Protein AF-A0A7S3KZ28-F1 (afdb_monomer_lite)

Organism: NCBI:txid265554

Structure (mmCIF, N/CA/C/O backbone):
data_AF-A0A7S3KZ28-F1
#
_entry.id   AF-A0A7S3KZ28-F1
#
loop_
_atom_site.group_PDB
_atom_site.id
_atom_site.type_symbol
_atom_site.label_atom_id
_atom_site.label_alt_id
_atom_site.label_comp_id
_atom_site.label_asym_id
_atom_site.label_entity_id
_atom_site.label_seq_id
_atom_site.pdbx_PDB_ins_code
_atom_site.Cartn_x
_atom_site.Cartn_y
_atom_site.Cartn_z
_atom_site.occupancy
_atom_site.B_iso_or_equiv
_atom_site.auth_seq_id
_atom_site.auth_comp_id
_atom_site.auth_asym_id
_atom_site.auth_atom_id
_atom_site.pdbx_PDB_model_num
ATOM 1 N N . MET A 1 1 ? -0.454 -3.861 15.435 1.00 69.56 1 MET A N 1
ATOM 2 C CA . MET A 1 1 ? 0.004 -3.872 14.035 1.00 69.56 1 MET A CA 1
ATOM 3 C C . MET A 1 1 ? -0.517 -2.664 13.272 1.00 69.56 1 MET A C 1
ATOM 5 O O . MET A 1 1 ? 0.215 -2.180 12.436 1.00 69.56 1 MET A O 1
ATOM 9 N N . GLY A 1 2 ? -1.679 -2.090 13.618 1.00 91.81 2 GLY A N 1
ATOM 10 C CA . GLY A 1 2 ? -2.188 -0.915 12.901 1.00 91.81 2 GLY A CA 1
ATOM 11 C C . GLY A 1 2 ? -2.651 -1.305 11.499 1.00 91.81 2 GLY A C 1
ATOM 12 O O . GLY A 1 2 ? -2.975 -2.472 11.273 1.00 91.81 2 GLY A O 1
ATOM 13 N N . THR A 1 3 ? -2.666 -0.345 10.582 1.00 97.00 3 THR A N 1
ATOM 14 C CA . THR A 1 3 ? -2.782 -0.604 9.145 1.00 97.00 3 THR A CA 1
ATOM 15 C C . THR A 1 3 ? -1.393 -0.907 8.602 1.00 97.00 3 THR A C 1
ATOM 17 O O . THR A 1 3 ? -0.501 -0.070 8.694 1.00 97.00 3 THR A O 1
ATOM 20 N N . THR A 1 4 ? -1.186 -2.094 8.051 1.00 98.00 4 THR A N 1
ATOM 21 C CA . THR A 1 4 ? 0.090 -2.520 7.472 1.00 98.00 4 THR A CA 1
ATOM 22 C C . THR A 1 4 ? -0.094 -2.754 5.980 1.00 98.00 4 THR A C 1
ATOM 24 O O . THR A 1 4 ? -0.988 -3.489 5.566 1.00 98.00 4 THR A O 1
ATOM 27 N N . LEU A 1 5 ? 0.738 -2.094 5.180 1.00 97.75 5 LEU A N 1
ATOM 28 C CA . LEU A 1 5 ? 0.798 -2.242 3.731 1.00 97.75 5 LEU A CA 1
ATOM 29 C C . LEU A 1 5 ? 1.955 -3.186 3.417 1.00 97.75 5 LEU A C 1
ATOM 31 O O . LEU A 1 5 ? 3.105 -2.862 3.718 1.00 97.75 5 LEU A O 1
ATOM 35 N N . ILE A 1 6 ? 1.639 -4.354 2.870 1.00 95.94 6 ILE A N 1
ATOM 36 C CA . ILE A 1 6 ? 2.589 -5.445 2.668 1.00 95.94 6 ILE A CA 1
ATOM 37 C C . ILE A 1 6 ? 2.759 -5.671 1.170 1.00 95.94 6 ILE A C 1
ATOM 39 O O . ILE A 1 6 ? 1.773 -5.813 0.446 1.00 95.94 6 ILE A O 1
ATOM 43 N N . PHE A 1 7 ? 4.001 -5.689 0.704 1.00 94.81 7 PHE A N 1
ATOM 44 C CA . PHE A 1 7 ? 4.332 -5.971 -0.690 1.00 94.81 7 PHE A CA 1
ATOM 45 C C . PHE A 1 7 ? 5.745 -6.536 -0.796 1.00 94.81 7 PHE A C 1
ATOM 47 O O . PHE A 1 7 ? 6.547 -6.352 0.125 1.00 94.81 7 PHE A O 1
ATOM 54 N N . PRO A 1 8 ? 6.087 -7.222 -1.893 1.00 91.75 8 PRO A N 1
ATOM 55 C CA . PRO A 1 8 ? 7.381 -7.852 -1.980 1.00 91.75 8 PRO A CA 1
ATOM 56 C C . PRO A 1 8 ? 8.465 -6.892 -2.488 1.00 91.75 8 PRO A C 1
ATOM 58 O O . PRO A 1 8 ? 8.206 -5.928 -3.211 1.00 91.75 8 PRO A O 1
ATOM 61 N N . GLU A 1 9 ? 9.709 -7.177 -2.130 1.00 91.62 9 GLU A N 1
ATOM 62 C CA . GLU A 1 9 ? 10.873 -6.391 -2.521 1.00 91.62 9 GLU A CA 1
ATOM 63 C C . GLU A 1 9 ? 11.005 -6.278 -4.049 1.00 91.62 9 GLU A C 1
ATOM 65 O O . GLU A 1 9 ? 10.763 -7.230 -4.792 1.00 91.62 9 GLU A O 1
ATOM 70 N N . GLY A 1 10 ? 11.429 -5.101 -4.517 1.00 90.12 10 GLY A N 1
ATOM 71 C CA . GLY A 1 10 ? 11.719 -4.858 -5.931 1.00 90.12 10 GLY A CA 1
ATOM 72 C C . GLY A 1 10 ? 10.526 -4.406 -6.776 1.00 90.12 10 GLY A C 1
ATOM 73 O O . GLY A 1 10 ? 10.676 -4.298 -7.991 1.00 90.12 10 GLY A O 1
ATOM 74 N N . ASP A 1 11 ? 9.372 -4.104 -6.171 1.00 93.00 11 ASP A N 1
ATOM 75 C CA . ASP A 1 11 ? 8.226 -3.508 -6.868 1.00 93.00 11 ASP A CA 1
ATOM 76 C C . ASP A 1 11 ? 8.146 -1.980 -6.642 1.00 93.00 11 ASP A C 1
ATOM 78 O O . ASP A 1 11 ? 7.576 -1.524 -5.645 1.00 93.00 11 ASP A O 1
ATOM 82 N N . PRO A 1 12 ? 8.706 -1.148 -7.545 1.00 94.12 12 PRO A N 1
ATOM 83 C CA . PRO A 1 12 ? 8.708 0.303 -7.371 1.00 94.12 12 PRO A CA 1
ATOM 84 C C . PRO A 1 12 ? 7.312 0.926 -7.508 1.00 94.12 12 PRO A C 1
ATOM 86 O O . PRO A 1 12 ? 7.050 1.954 -6.888 1.00 94.12 12 PRO A O 1
ATOM 89 N N . LEU A 1 13 ? 6.410 0.326 -8.296 1.00 95.94 13 LEU A N 1
ATOM 90 C CA . LEU A 1 13 ? 5.033 0.811 -8.446 1.00 95.94 13 LEU A CA 1
ATOM 91 C C . LEU A 1 13 ? 4.304 0.698 -7.109 1.00 95.94 13 LEU A C 1
ATOM 93 O O . LEU A 1 13 ? 3.702 1.667 -6.647 1.00 95.94 13 LEU A O 1
ATOM 97 N N . ILE A 1 14 ? 4.385 -0.473 -6.484 1.00 96.75 14 ILE A N 1
ATOM 98 C CA . ILE A 1 14 ? 3.696 -0.730 -5.224 1.00 96.75 14 ILE A CA 1
ATOM 99 C C . ILE A 1 14 ? 4.385 -0.028 -4.051 1.00 96.75 14 ILE A C 1
ATOM 101 O O . ILE A 1 14 ? 3.697 0.466 -3.161 1.00 96.75 14 ILE A O 1
ATOM 105 N N . ALA A 1 15 ? 5.710 0.137 -4.080 1.00 96.75 15 ALA A N 1
ATOM 106 C CA . ALA A 1 15 ? 6.412 0.959 -3.096 1.00 96.75 15 ALA A CA 1
ATOM 107 C C . ALA A 1 15 ? 5.934 2.423 -3.115 1.00 96.75 15 ALA A C 1
ATOM 109 O O . ALA A 1 15 ? 5.658 2.999 -2.060 1.00 96.75 15 ALA A O 1
ATOM 110 N N . GLN A 1 16 ? 5.778 3.015 -4.306 1.00 97.31 16 GLN A N 1
ATOM 111 C CA . GLN A 1 16 ? 5.204 4.357 -4.458 1.00 97.31 16 GLN A CA 1
ATOM 112 C C . GLN A 1 16 ? 3.745 4.401 -3.980 1.00 97.31 16 GLN A C 1
ATOM 114 O O . GLN A 1 16 ? 3.369 5.332 -3.266 1.00 97.31 16 GLN A O 1
ATOM 119 N N . ALA A 1 17 ? 2.944 3.383 -4.312 1.00 98.00 17 ALA A N 1
ATOM 120 C CA . ALA A 1 17 ? 1.561 3.276 -3.852 1.00 98.00 17 ALA A CA 1
ATOM 121 C C . ALA A 1 17 ? 1.478 3.246 -2.319 1.00 98.00 17 ALA A C 1
ATOM 123 O O . ALA A 1 17 ? 0.710 3.994 -1.720 1.00 98.00 17 ALA A O 1
ATOM 124 N N . ALA A 1 18 ? 2.307 2.428 -1.670 1.00 98.06 18 ALA A N 1
ATOM 125 C CA . ALA A 1 18 ? 2.342 2.303 -0.220 1.00 98.06 18 ALA A CA 1
ATOM 126 C C . ALA A 1 18 ? 2.740 3.621 0.463 1.00 98.06 18 ALA A C 1
ATOM 128 O O . ALA A 1 18 ? 2.113 4.016 1.448 1.00 98.06 18 ALA A O 1
ATOM 129 N N . ALA A 1 19 ? 3.733 4.332 -0.082 1.00 97.31 19 ALA A N 1
ATOM 130 C CA . ALA A 1 19 ? 4.125 5.653 0.405 1.00 97.31 19 ALA A CA 1
ATOM 131 C C . ALA A 1 19 ? 2.990 6.682 0.251 1.00 97.31 19 ALA A C 1
ATOM 133 O O . ALA A 1 19 ? 2.705 7.433 1.185 1.00 97.31 19 ALA A O 1
ATOM 134 N N . TYR A 1 20 ? 2.298 6.674 -0.891 1.00 97.94 20 TYR A N 1
ATOM 135 C CA . TYR A 1 20 ? 1.161 7.559 -1.145 1.00 97.94 20 TYR A CA 1
ATOM 136 C C . TYR A 1 20 ? 0.005 7.296 -0.173 1.00 97.94 20 TYR A C 1
ATOM 138 O O . TYR A 1 20 ? -0.507 8.224 0.451 1.00 97.94 20 TYR A O 1
ATOM 146 N N . ILE A 1 21 ? -0.362 6.027 0.024 1.00 97.81 21 ILE A N 1
ATOM 147 C CA . ILE A 1 21 ? -1.406 5.628 0.975 1.00 97.81 21 ILE A CA 1
ATOM 148 C C . ILE A 1 21 ? -1.021 6.049 2.394 1.00 97.81 21 ILE A C 1
ATOM 150 O O . ILE A 1 21 ? -1.853 6.598 3.111 1.00 97.81 21 ILE A O 1
ATOM 154 N N . GLN A 1 22 ? 0.233 5.837 2.807 1.00 96.81 22 GLN A N 1
ATOM 155 C CA . GLN A 1 22 ? 0.697 6.255 4.129 1.00 96.81 22 GLN A CA 1
ATOM 156 C C . GLN A 1 22 ? 0.546 7.770 4.329 1.00 96.81 22 GLN A C 1
ATOM 158 O O . GLN A 1 22 ? 0.074 8.191 5.387 1.00 96.81 22 GLN A O 1
ATOM 163 N N . LEU A 1 23 ? 0.891 8.577 3.323 1.00 95.62 23 LEU A N 1
ATOM 164 C CA . LEU A 1 23 ? 0.712 10.028 3.352 1.00 95.62 23 LEU A CA 1
ATOM 165 C C . LEU A 1 23 ? -0.771 10.419 3.469 1.00 95.62 23 LEU A C 1
ATOM 167 O O . LEU A 1 23 ? -1.132 11.178 4.369 1.00 95.62 23 LEU A O 1
ATOM 171 N N . GLN A 1 24 ? -1.635 9.865 2.615 1.00 95.31 24 GLN A N 1
ATOM 172 C CA . GLN A 1 24 ? -3.076 10.147 2.626 1.00 95.31 24 GLN A CA 1
ATOM 173 C C . GLN A 1 24 ? -3.728 9.745 3.951 1.00 95.31 24 GLN A C 1
ATOM 175 O O . GLN A 1 24 ? -4.464 10.520 4.564 1.00 95.31 24 GLN A O 1
ATOM 180 N N . MET A 1 25 ? -3.406 8.555 4.456 1.00 95.44 25 MET A N 1
ATOM 181 C CA . MET A 1 25 ? -3.964 8.060 5.710 1.00 95.44 25 MET A CA 1
ATOM 182 C C . MET A 1 25 ? -3.523 8.886 6.919 1.00 95.44 25 MET A C 1
ATOM 184 O O . MET A 1 25 ? -4.327 9.068 7.829 1.00 95.44 25 MET A O 1
ATOM 188 N N . ARG A 1 26 ? -2.299 9.434 6.937 1.00 92.81 26 ARG A N 1
ATOM 189 C CA . ARG A 1 26 ? -1.868 10.365 7.999 1.00 92.81 26 ARG A CA 1
ATOM 190 C C . ARG A 1 26 ? -2.737 11.625 8.043 1.00 92.81 26 ARG A C 1
ATOM 192 O O . ARG A 1 26 ? -3.010 12.125 9.130 1.00 92.81 26 ARG A O 1
ATOM 199 N N . GLN A 1 27 ? -3.189 12.113 6.888 1.00 91.62 27 GLN A N 1
ATOM 200 C CA . GLN A 1 27 ? -4.041 13.301 6.784 1.00 91.62 27 GLN A CA 1
ATOM 201 C C . GLN A 1 27 ? -5.505 12.991 7.128 1.00 91.62 27 GLN A C 1
ATOM 203 O O . GLN A 1 27 ? -6.129 13.705 7.909 1.00 91.62 27 GLN A O 1
ATOM 208 N N . GLN A 1 28 ? -6.051 11.909 6.569 1.00 92.94 28 GLN A N 1
ATOM 209 C CA . GLN A 1 28 ? -7.469 11.551 6.695 1.00 92.94 28 GLN A CA 1
ATOM 210 C C . GLN A 1 28 ? -7.794 10.858 8.025 1.00 92.94 28 GLN A C 1
ATOM 212 O O . GLN A 1 28 ? -8.893 10.999 8.559 1.00 92.94 28 GLN A O 1
ATOM 217 N N . CYS A 1 29 ? -6.845 10.094 8.566 1.00 92.81 29 CYS A N 1
ATOM 218 C CA . CYS A 1 29 ? -6.994 9.299 9.781 1.00 92.81 29 CYS A CA 1
ATOM 219 C C . CYS A 1 29 ? -5.771 9.476 10.705 1.00 92.81 29 CYS A C 1
ATOM 221 O O . CYS A 1 29 ? -5.016 8.523 10.895 1.00 92.81 29 CYS A O 1
ATOM 223 N N . PRO A 1 30 ? -5.583 10.638 11.363 1.00 90.88 30 PRO A N 1
ATOM 224 C CA . PRO A 1 30 ? -4.393 10.903 12.189 1.00 90.88 30 PRO A CA 1
ATOM 225 C C . PRO A 1 30 ? -4.172 9.911 13.345 1.00 90.88 30 PRO A C 1
ATOM 227 O O . PRO A 1 30 ? -3.066 9.773 13.860 1.00 90.88 30 PRO A O 1
ATOM 230 N N . GLN A 1 31 ? -5.232 9.217 13.769 1.00 90.94 31 GLN A N 1
ATOM 231 C CA . GLN A 1 31 ? -5.193 8.197 14.822 1.00 90.94 31 GLN A CA 1
ATOM 232 C C . GLN A 1 31 ? -4.723 6.821 14.308 1.00 90.94 31 GLN A C 1
ATOM 234 O O . GLN A 1 31 ? -4.368 5.947 15.103 1.00 90.94 31 GLN A O 1
ATOM 239 N N . ALA A 1 32 ? -4.738 6.600 12.989 1.00 92.8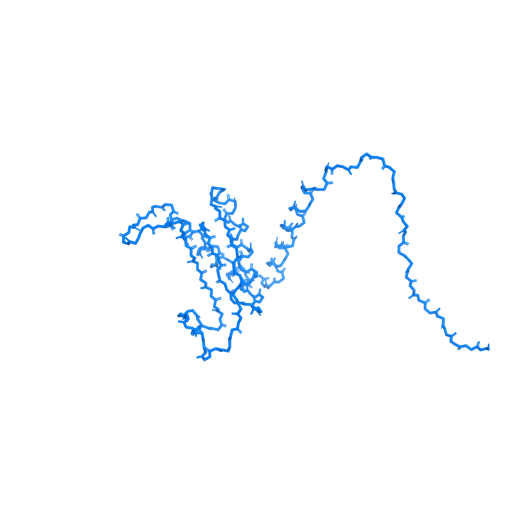1 32 ALA A N 1
ATOM 240 C CA . ALA A 1 32 ? -4.327 5.346 12.380 1.00 92.81 32 ALA A CA 1
ATOM 241 C C . ALA A 1 32 ? -2.799 5.253 12.345 1.00 92.81 32 ALA A C 1
ATOM 243 O O . ALA A 1 32 ? -2.104 6.094 11.780 1.00 92.81 32 ALA A O 1
ATOM 244 N N . ARG A 1 33 ? -2.259 4.178 12.922 1.00 94.88 33 ARG A N 1
ATOM 245 C CA . ARG A 1 33 ? -0.844 3.834 12.757 1.00 94.88 33 ARG A CA 1
ATOM 246 C C . ARG A 1 33 ? -0.686 3.078 11.450 1.00 94.88 33 ARG A C 1
ATOM 248 O O . ARG A 1 33 ? -1.270 2.004 11.316 1.00 94.88 33 ARG A O 1
ATOM 255 N N . VAL A 1 34 ? 0.085 3.637 10.522 1.00 96.50 34 VAL A N 1
ATOM 256 C CA . VAL A 1 34 ? 0.308 3.046 9.200 1.00 96.50 34 VAL A CA 1
ATOM 257 C C . VAL A 1 34 ? 1.758 2.606 9.061 1.00 96.50 34 VAL A C 1
ATOM 259 O O . VAL A 1 34 ? 2.676 3.422 9.167 1.00 96.50 34 VAL A O 1
ATOM 262 N N . HIS A 1 35 ? 1.953 1.321 8.801 1.00 96.94 35 HIS A N 1
ATOM 263 C CA . HIS A 1 35 ? 3.249 0.682 8.633 1.00 96.94 35 HIS A CA 1
ATOM 264 C C . HIS A 1 35 ? 3.394 0.150 7.210 1.00 96.94 35 HIS A C 1
ATOM 266 O O . HIS A 1 35 ? 2.417 -0.258 6.586 1.00 96.94 35 HIS A O 1
ATOM 272 N N . ILE A 1 36 ? 4.626 0.141 6.714 1.00 97.31 36 ILE A N 1
ATOM 273 C CA . ILE A 1 36 ? 4.982 -0.494 5.449 1.00 97.31 36 ILE A CA 1
ATOM 274 C C . ILE A 1 36 ? 5.878 -1.681 5.784 1.00 97.31 36 ILE A C 1
ATOM 276 O O . ILE A 1 36 ? 6.861 -1.522 6.510 1.00 97.31 36 ILE A O 1
ATOM 280 N N . LEU A 1 37 ? 5.522 -2.857 5.277 1.00 96.06 37 LEU A N 1
ATOM 281 C CA . LEU A 1 37 ? 6.293 -4.083 5.415 1.00 96.06 37 LEU A CA 1
ATOM 282 C C . LEU A 1 37 ? 6.700 -4.561 4.023 1.00 96.06 37 LEU A C 1
ATOM 284 O O . LEU A 1 37 ? 5.850 -4.860 3.189 1.00 96.06 37 LEU A O 1
ATOM 288 N N . VAL A 1 38 ? 8.007 -4.639 3.792 1.00 95.31 38 VAL A N 1
ATOM 289 C CA . VAL A 1 38 ? 8.556 -5.178 2.547 1.00 95.31 38 VAL A CA 1
ATOM 290 C C . VAL A 1 38 ? 8.937 -6.633 2.785 1.00 95.31 38 VAL A C 1
ATOM 292 O O . VAL A 1 38 ? 9.790 -6.923 3.625 1.00 95.31 38 VAL A O 1
ATOM 295 N N . GLU A 1 39 ? 8.286 -7.547 2.074 1.00 91.00 39 GLU A N 1
ATOM 296 C CA . GLU A 1 39 ? 8.568 -8.980 2.157 1.00 91.00 39 GLU A CA 1
ATOM 297 C C . GLU A 1 39 ? 9.681 -9.375 1.178 1.00 91.00 39 GLU A C 1
ATOM 299 O O . GLU A 1 39 ? 9.706 -8.888 0.047 1.00 91.00 39 GLU A O 1
ATOM 304 N N . PRO A 1 40 ? 10.594 -10.291 1.544 1.00 88.12 40 PRO A N 1
ATOM 305 C CA . PRO A 1 40 ? 11.534 -10.860 0.585 1.00 88.12 40 PRO A CA 1
ATOM 306 C C . PRO A 1 40 ? 10.787 -11.480 -0.602 1.00 88.12 40 PRO A C 1
ATOM 308 O O . PRO A 1 40 ? 9.723 -12.069 -0.424 1.00 88.12 40 PRO A O 1
ATOM 311 N N . LEU A 1 41 ? 11.350 -11.381 -1.808 1.00 83.56 41 LEU A N 1
ATOM 312 C CA . LEU A 1 41 ? 10.726 -11.851 -3.047 1.00 83.56 41 LEU A CA 1
ATOM 313 C C . LEU A 1 41 ? 11.244 -13.257 -3.434 1.00 83.56 41 LEU A C 1
ATOM 315 O O . LEU A 1 41 ? 12.159 -13.360 -4.256 1.00 83.56 41 LEU A O 1
ATOM 319 N N . PRO A 1 42 ? 10.688 -14.374 -2.913 1.00 81.88 42 PRO A N 1
ATOM 320 C CA . PRO A 1 42 ? 11.059 -15.696 -3.404 1.00 81.88 42 PRO A CA 1
ATOM 321 C C . PRO A 1 42 ? 10.578 -15.879 -4.856 1.00 81.88 42 PRO A C 1
ATOM 323 O O . PRO A 1 42 ? 9.698 -15.138 -5.337 1.00 81.88 42 PRO A O 1
ATOM 326 N N . PRO A 1 43 ? 11.108 -16.884 -5.582 1.00 81.19 43 PRO A N 1
ATOM 327 C CA . PRO A 1 43 ? 10.613 -17.207 -6.911 1.00 81.19 43 PRO A CA 1
ATOM 328 C C . PRO A 1 43 ? 9.106 -17.466 -6.866 1.00 81.19 43 PRO A C 1
ATOM 330 O O . PRO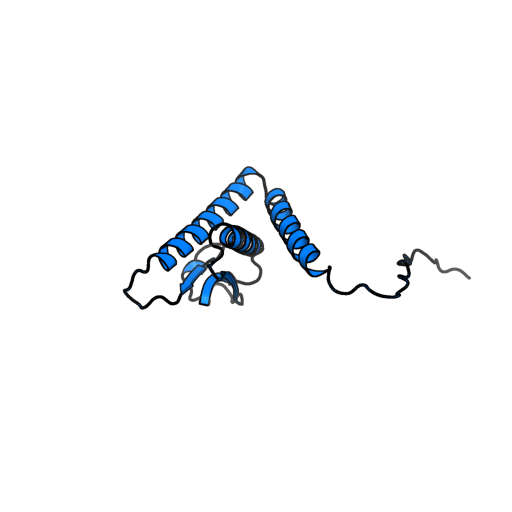 A 1 43 ? 8.597 -18.068 -5.922 1.00 81.19 43 PRO A O 1
ATOM 333 N N . ARG A 1 44 ? 8.385 -17.014 -7.896 1.00 75.88 44 ARG A N 1
ATOM 334 C CA . ARG A 1 44 ? 6.913 -16.996 -7.911 1.00 75.88 44 ARG A CA 1
ATOM 335 C C . ARG A 1 44 ? 6.277 -18.364 -7.637 1.00 75.88 44 ARG A C 1
ATOM 337 O O . ARG A 1 44 ? 5.253 -18.423 -6.974 1.00 75.88 44 ARG A O 1
ATOM 344 N N . ALA A 1 45 ? 6.920 -19.448 -8.079 1.00 80.75 45 ALA A N 1
ATOM 345 C CA . ALA A 1 45 ? 6.482 -20.825 -7.832 1.00 80.75 45 ALA A CA 1
ATOM 346 C C . ALA A 1 45 ? 6.436 -21.219 -6.341 1.00 80.75 45 ALA A C 1
ATOM 348 O O . ALA A 1 45 ? 5.793 -22.203 -5.992 1.00 80.75 45 ALA A O 1
ATOM 349 N N . PHE A 1 46 ? 7.110 -20.462 -5.472 1.00 85.12 46 PHE A N 1
ATOM 350 C CA . PHE A 1 46 ? 7.199 -20.711 -4.034 1.00 85.12 46 PHE A CA 1
ATOM 351 C C . PHE A 1 46 ? 6.482 -19.649 -3.197 1.00 85.12 46 PHE A C 1
ATOM 353 O O . PHE A 1 46 ? 6.656 -19.628 -1.981 1.00 85.12 46 PHE A O 1
ATOM 360 N N . ARG A 1 47 ? 5.699 -18.754 -3.813 1.00 85.25 47 ARG A N 1
ATOM 361 C CA . ARG A 1 47 ? 4.903 -17.772 -3.069 1.00 85.25 47 ARG A CA 1
ATOM 362 C C . ARG A 1 47 ? 3.591 -18.419 -2.624 1.00 85.25 47 ARG A C 1
ATOM 364 O O . ARG A 1 47 ? 2.804 -18.808 -3.482 1.00 85.25 47 ARG A O 1
ATOM 371 N N . PRO A 1 48 ? 3.343 -18.556 -1.309 1.00 86.50 48 PRO A N 1
ATOM 372 C CA . PRO A 1 48 ? 2.127 -19.192 -0.809 1.00 86.50 48 PRO A CA 1
ATOM 373 C C . PRO A 1 48 ? 0.937 -18.222 -0.722 1.00 86.50 48 PRO A C 1
ATOM 375 O O . PRO A 1 48 ? -0.176 -18.654 -0.432 1.00 86.50 48 PRO A O 1
ATOM 378 N N . ASN A 1 49 ? 1.162 -16.917 -0.915 1.00 87.81 49 ASN A N 1
ATOM 379 C CA . ASN A 1 49 ? 0.134 -15.891 -0.776 1.00 87.81 49 ASN A CA 1
ATOM 380 C C . ASN A 1 49 ? -0.759 -15.813 -2.035 1.00 87.81 49 ASN A C 1
ATOM 382 O O . ASN A 1 49 ? -0.314 -16.043 -3.161 1.00 87.81 49 ASN A O 1
ATOM 386 N N . LEU A 1 50 ? -2.045 -15.494 -1.849 1.00 90.38 50 LEU A N 1
ATOM 387 C CA . LEU A 1 50 ? -3.009 -15.389 -2.956 1.00 90.38 50 LEU A CA 1
ATOM 388 C C . LEU A 1 50 ? -2.672 -14.229 -3.904 1.00 90.38 50 LEU A C 1
ATOM 390 O O . LEU A 1 50 ? -2.884 -14.306 -5.113 1.00 90.38 50 LEU A O 1
ATOM 394 N N . SER A 1 51 ? -2.139 -13.146 -3.354 1.00 89.69 51 SER A N 1
ATOM 395 C CA . SER A 1 51 ? -1.802 -11.928 -4.081 1.00 89.69 51 SER A CA 1
ATOM 396 C C . SER A 1 51 ? -0.680 -12.131 -5.111 1.00 89.69 51 SER A C 1
ATOM 398 O O . SER A 1 51 ? -0.691 -11.466 -6.147 1.00 89.69 51 SER A O 1
ATOM 400 N N . SER A 1 52 ? 0.201 -13.127 -4.943 1.00 88.62 52 SER A N 1
ATOM 401 C CA . SER A 1 52 ? 1.216 -13.492 -5.951 1.00 88.62 52 SER A CA 1
ATOM 402 C C . SER A 1 52 ? 0.664 -13.983 -7.296 1.00 88.62 52 SER A C 1
ATOM 404 O O . SER A 1 52 ? 1.409 -14.064 -8.287 1.00 88.62 52 SER A O 1
ATOM 406 N N . CYS A 1 53 ? -0.632 -14.300 -7.381 1.00 90.31 53 CYS A N 1
ATOM 407 C CA . CYS A 1 53 ? -1.291 -14.598 -8.651 1.00 90.31 53 CYS A CA 1
ATOM 408 C C . CYS A 1 53 ? -1.348 -13.371 -9.578 1.00 90.31 53 CYS A C 1
ATOM 410 O O . CYS A 1 53 ? -1.375 -13.536 -10.800 1.00 90.31 53 CYS A O 1
ATOM 412 N N . ALA A 1 54 ? -1.304 -12.151 -9.035 1.00 90.56 54 ALA A N 1
ATOM 413 C CA . ALA A 1 54 ? -1.229 -10.917 -9.811 1.00 90.56 54 ALA A CA 1
ATOM 414 C C . ALA A 1 54 ? 0.208 -10.610 -10.277 1.00 90.56 54 ALA A C 1
ATOM 416 O O . ALA A 1 54 ? 1.177 -11.217 -9.820 1.00 90.56 54 ALA A O 1
ATOM 417 N N . ALA A 1 55 ? 0.345 -9.685 -11.232 1.00 90.19 55 ALA A N 1
ATOM 418 C CA . ALA A 1 55 ? 1.656 -9.183 -11.663 1.00 90.19 55 ALA A CA 1
ATOM 419 C C . ALA A 1 55 ? 2.336 -8.342 -10.570 1.00 90.19 55 ALA A C 1
ATOM 421 O O . ALA A 1 55 ? 3.553 -8.401 -10.421 1.00 90.19 55 ALA A O 1
ATOM 422 N N . HIS A 1 56 ? 1.520 -7.618 -9.802 1.00 92.00 56 HIS A N 1
ATOM 423 C CA . HIS A 1 56 ? 1.914 -6.811 -8.656 1.00 92.00 56 HIS A CA 1
ATOM 424 C C . HIS A 1 56 ? 1.193 -7.345 -7.420 1.00 92.00 56 HIS A C 1
ATOM 426 O O . HIS A 1 56 ? -0.030 -7.493 -7.435 1.00 92.00 56 HIS A O 1
ATOM 432 N N . ASP A 1 57 ? 1.956 -7.670 -6.383 1.00 91.00 57 ASP A N 1
ATOM 433 C CA . ASP A 1 57 ? 1.455 -8.219 -5.124 1.00 91.00 57 ASP A CA 1
ATOM 434 C C . ASP A 1 57 ? 1.317 -7.081 -4.105 1.00 91.00 57 ASP A C 1
ATOM 436 O O . ASP A 1 57 ? 2.254 -6.309 -3.895 1.00 91.00 57 ASP A O 1
ATOM 440 N N . PHE A 1 58 ? 0.133 -6.961 -3.508 1.00 95.00 58 PHE A N 1
ATOM 441 C CA . PHE A 1 58 ? -0.157 -5.971 -2.484 1.00 95.00 58 PHE A CA 1
ATOM 442 C C . PHE A 1 58 ? -1.205 -6.504 -1.511 1.00 95.00 58 PHE A C 1
ATOM 444 O O . PHE A 1 58 ? -2.269 -6.973 -1.922 1.00 95.00 58 PHE A O 1
ATOM 451 N N . THR A 1 59 ? -0.926 -6.388 -0.217 1.00 96.81 59 THR A N 1
ATOM 452 C CA . THR A 1 59 ? -1.829 -6.796 0.860 1.00 96.81 59 THR A CA 1
ATOM 453 C C . THR A 1 59 ? -2.044 -5.639 1.832 1.00 96.81 59 THR A C 1
ATOM 455 O O . THR A 1 59 ? -1.094 -5.013 2.301 1.00 96.81 59 THR A O 1
ATOM 458 N N . ILE A 1 60 ? -3.313 -5.368 2.150 1.00 97.75 60 ILE A N 1
ATOM 459 C CA . ILE A 1 60 ? -3.718 -4.439 3.209 1.00 97.75 60 ILE A CA 1
ATOM 460 C C . ILE A 1 60 ? -4.126 -5.272 4.417 1.00 97.75 60 ILE A C 1
ATOM 462 O O . ILE A 1 60 ? -5.119 -5.998 4.370 1.00 97.75 60 ILE A O 1
ATOM 466 N N . GLU A 1 61 ? -3.387 -5.139 5.509 1.00 97.38 61 GLU A N 1
ATOM 467 C CA . GLU A 1 61 ? -3.702 -5.789 6.774 1.00 97.38 61 GLU A CA 1
ATOM 468 C C . GLU A 1 61 ? -4.082 -4.743 7.824 1.00 97.38 61 GLU A C 1
ATOM 470 O O . GLU A 1 61 ? -3.386 -3.745 7.996 1.00 97.38 61 GLU A O 1
ATOM 475 N N . VAL A 1 62 ? -5.180 -4.956 8.554 1.00 97.50 62 VAL A N 1
ATOM 476 C CA . VAL A 1 62 ? -5.617 -4.041 9.619 1.00 97.50 62 VAL A CA 1
ATOM 477 C C . VAL A 1 62 ? -5.887 -4.819 10.898 1.00 97.50 62 VAL A C 1
ATOM 479 O O . VAL A 1 62 ? -6.744 -5.701 10.942 1.00 97.50 62 VAL A O 1
ATOM 482 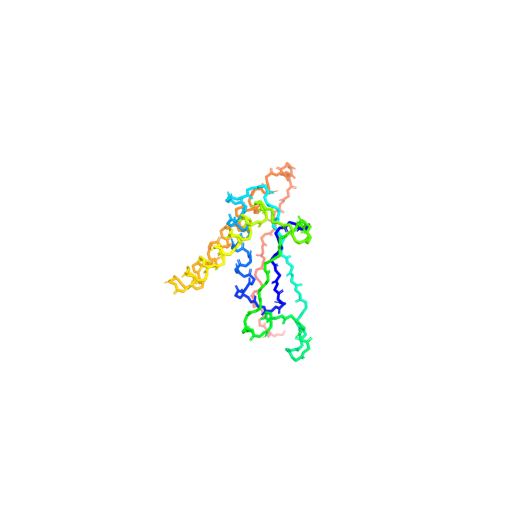N N . GLY A 1 63 ? -5.171 -4.472 11.970 1.00 95.31 63 GLY A N 1
ATOM 483 C CA . GLY A 1 63 ? -5.293 -5.176 13.242 1.00 95.31 63 GLY A CA 1
ATOM 484 C C . GLY A 1 63 ? -4.831 -4.384 14.468 1.00 95.31 63 GLY A C 1
ATOM 485 O O . GLY A 1 63 ? -4.053 -3.431 14.366 1.00 95.31 63 GLY A O 1
ATOM 486 N N . PRO A 1 64 ? -5.242 -4.802 15.676 1.00 94.88 64 PRO A N 1
ATOM 487 C CA . PRO A 1 64 ? -5.865 -6.093 15.984 1.00 94.88 64 PRO A CA 1
ATOM 488 C C . PRO A 1 64 ? -7.387 -6.108 15.782 1.00 94.88 64 PRO A C 1
ATOM 490 O O . PRO A 1 64 ? -8.083 -5.178 16.184 1.00 94.88 64 PRO A O 1
ATOM 493 N N . VAL A 1 65 ? -7.923 -7.202 15.246 1.00 96.25 65 VAL A N 1
ATOM 494 C CA . VAL A 1 65 ? -9.366 -7.476 15.198 1.00 96.25 65 VAL A CA 1
ATOM 495 C C . VAL A 1 65 ? -9.575 -8.942 15.591 1.00 96.25 65 VAL A C 1
ATOM 497 O O . VAL A 1 65 ? -8.945 -9.806 14.981 1.00 96.25 65 VAL A O 1
ATOM 500 N N . PRO A 1 66 ? -10.393 -9.257 16.615 1.00 97.06 66 PRO A N 1
ATOM 501 C CA . PRO A 1 66 ? -10.715 -10.645 16.929 1.00 97.06 66 PRO A CA 1
ATOM 502 C C . PRO A 1 66 ? -11.357 -11.342 15.726 1.00 97.06 66 PRO A C 1
ATOM 504 O O . PRO A 1 66 ? -12.178 -10.752 15.024 1.00 97.06 66 PRO A O 1
ATOM 507 N N . GLN A 1 67 ? -11.003 -12.604 15.494 1.00 96.31 67 GLN A N 1
ATOM 508 C CA . GLN A 1 67 ? -11.577 -13.373 14.391 1.00 96.31 67 GLN A CA 1
ATOM 509 C C . GLN A 1 67 ? -13.104 -13.463 14.530 1.00 96.31 67 GLN A C 1
ATOM 511 O O . GLN A 1 67 ? -13.627 -13.677 15.622 1.00 96.31 67 GLN A O 1
ATOM 516 N N . GLY A 1 68 ? -13.817 -13.273 13.418 1.00 97.12 68 GLY A N 1
ATOM 517 C CA . GLY A 1 68 ? -15.283 -13.256 13.391 1.00 97.12 68 GLY A CA 1
ATOM 518 C C . GLY A 1 68 ? -15.929 -11.965 13.911 1.00 97.12 68 GLY A C 1
ATOM 519 O O . GLY A 1 68 ? -17.153 -11.862 13.886 1.00 97.12 68 GLY A O 1
ATOM 520 N N . VAL A 1 69 ? -15.146 -10.972 14.350 1.00 97.94 69 VAL A N 1
ATOM 521 C CA . VAL A 1 69 ? -15.655 -9.667 14.793 1.00 97.94 69 VAL A CA 1
ATOM 522 C C . VAL A 1 69 ? -15.402 -8.614 13.724 1.00 97.94 69 VAL A C 1
ATOM 524 O O . VAL A 1 69 ? -14.296 -8.483 13.207 1.00 97.94 69 VAL A O 1
ATOM 527 N N . VAL A 1 70 ? -16.421 -7.806 13.437 1.00 97.62 70 VAL A N 1
ATOM 528 C CA . VAL A 1 70 ? -16.294 -6.629 12.574 1.00 97.62 70 VAL A CA 1
ATOM 529 C C . VAL A 1 70 ? -16.200 -5.395 13.459 1.00 97.62 70 VAL A C 1
ATOM 531 O O . VAL A 1 70 ? -17.134 -5.070 14.191 1.00 97.62 70 VAL A O 1
ATOM 534 N N . ARG A 1 71 ? -15.063 -4.702 13.400 1.00 97.38 71 ARG A N 1
ATOM 535 C CA . ARG A 1 71 ? -14.869 -3.429 14.095 1.00 97.38 71 ARG A CA 1
ATOM 536 C C . ARG A 1 71 ? -14.980 -2.272 13.113 1.00 97.38 71 ARG A C 1
ATOM 538 O O . ARG A 1 71 ? -14.374 -2.314 12.046 1.00 97.38 71 ARG A O 1
ATOM 545 N N . HIS A 1 72 ? -15.714 -1.234 13.502 1.00 97.06 72 HIS A N 1
ATOM 546 C CA . HIS A 1 72 ? -15.928 -0.053 12.667 1.00 97.06 72 HIS A CA 1
ATOM 547 C C . HIS A 1 72 ? -14.613 0.609 12.233 1.00 97.06 72 HIS A C 1
ATOM 549 O O . HIS A 1 72 ? -14.419 0.870 11.052 1.00 97.06 72 HIS A O 1
ATOM 555 N N . ASP A 1 73 ? -13.695 0.840 13.171 1.00 96.44 73 ASP A N 1
ATOM 556 C CA . ASP A 1 73 ? -12.411 1.486 12.893 1.00 96.44 73 ASP A CA 1
ATOM 557 C C . ASP A 1 73 ? -11.542 0.667 11.934 1.00 96.44 73 ASP A C 1
ATOM 559 O O . ASP A 1 73 ? -10.974 1.217 10.997 1.00 96.44 73 ASP A O 1
ATOM 563 N N . ALA A 1 74 ? -11.502 -0.656 12.104 1.00 96.62 74 ALA A N 1
ATOM 564 C CA . ALA A 1 74 ? -10.772 -1.528 11.194 1.00 96.62 74 ALA A CA 1
ATOM 565 C C . ALA A 1 74 ? -11.347 -1.488 9.770 1.00 96.62 74 ALA A C 1
ATOM 567 O O . ALA A 1 74 ? -10.592 -1.371 8.810 1.00 96.62 74 ALA A O 1
ATOM 568 N N . VAL A 1 75 ? -12.677 -1.523 9.630 1.00 97.50 75 VAL A N 1
ATOM 569 C CA . VAL A 1 75 ? -13.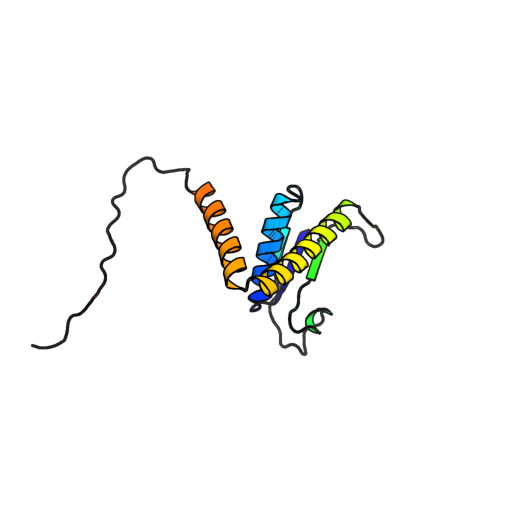345 -1.386 8.325 1.00 97.50 75 VAL A CA 1
ATOM 570 C C . VAL A 1 75 ? -13.037 -0.029 7.701 1.00 97.50 75 VAL A C 1
ATOM 572 O O . VAL A 1 75 ? -12.666 0.034 6.531 1.00 97.50 75 VAL A O 1
ATOM 575 N N . GLN A 1 76 ? -13.137 1.043 8.486 1.00 97.06 76 GLN A N 1
ATOM 576 C CA . GLN A 1 76 ? -12.855 2.395 8.028 1.00 97.06 76 GLN A CA 1
ATOM 577 C C . GLN A 1 76 ? -11.408 2.517 7.538 1.00 97.06 76 GLN A C 1
ATOM 579 O O . GLN A 1 76 ? -11.182 3.008 6.435 1.00 97.06 76 GLN A O 1
ATOM 584 N N . TYR A 1 77 ? -10.423 2.034 8.294 1.00 97.75 77 TYR A N 1
ATOM 585 C CA . TYR A 1 77 ? -9.021 2.099 7.879 1.00 97.75 77 TYR A CA 1
ATOM 586 C C . TYR A 1 77 ? -8.734 1.259 6.636 1.00 97.75 77 TYR A C 1
ATOM 588 O O . TYR A 1 77 ? -8.003 1.721 5.763 1.00 97.75 77 TYR A O 1
ATOM 596 N N . THR A 1 78 ? -9.348 0.080 6.508 1.00 98.00 78 THR A N 1
ATOM 597 C CA . THR A 1 78 ? -9.268 -0.721 5.278 1.00 98.00 78 THR A CA 1
ATOM 598 C C . THR A 1 78 ? -9.835 0.046 4.084 1.00 98.00 78 THR A C 1
ATOM 600 O O . THR A 1 78 ? -9.216 0.066 3.024 1.00 98.00 78 THR A O 1
ATOM 603 N N . GLN A 1 79 ? -10.981 0.717 4.246 1.00 97.88 79 GLN A N 1
ATOM 604 C CA . GLN A 1 79 ? -11.592 1.524 3.186 1.00 97.88 79 GLN A CA 1
ATOM 605 C C . GLN A 1 79 ? -10.707 2.700 2.768 1.00 97.88 79 GLN A C 1
ATOM 607 O O . GLN A 1 79 ? -10.547 2.926 1.574 1.00 97.88 79 GLN A O 1
ATOM 612 N N . HIS A 1 80 ? -10.102 3.415 3.720 1.00 97.50 80 HIS A N 1
ATOM 613 C CA . HIS A 1 80 ? -9.211 4.540 3.413 1.00 97.50 80 HIS A CA 1
ATOM 614 C C . HIS A 1 80 ? -7.933 4.066 2.712 1.00 97.50 80 HIS A C 1
ATOM 616 O O . HIS A 1 80 ? -7.524 4.660 1.718 1.00 97.50 80 HIS A O 1
ATOM 622 N N . ALA A 1 81 ? -7.339 2.959 3.169 1.00 98.00 81 ALA A N 1
ATOM 623 C CA . ALA A 1 81 ? -6.171 2.372 2.517 1.00 98.00 81 ALA A CA 1
ATOM 624 C C . ALA A 1 81 ? -6.478 1.934 1.075 1.00 98.00 81 ALA A C 1
ATOM 626 O O . ALA A 1 81 ? -5.705 2.212 0.159 1.00 98.00 81 ALA A O 1
ATOM 627 N N . LEU A 1 82 ? -7.630 1.289 0.860 1.00 98.31 82 LEU A N 1
ATOM 628 C CA . LEU A 1 82 ? -8.074 0.866 -0.467 1.00 98.31 82 LEU A CA 1
ATOM 629 C C . LEU A 1 82 ? -8.388 2.060 -1.376 1.00 98.31 82 LEU A C 1
ATOM 631 O O . LEU A 1 82 ? -7.985 2.063 -2.536 1.00 98.31 82 LEU A O 1
ATOM 635 N N . ALA A 1 83 ? -9.089 3.071 -0.863 1.00 98.12 83 ALA A N 1
ATOM 636 C CA . ALA A 1 83 ? -9.392 4.283 -1.616 1.00 98.12 83 ALA A CA 1
ATOM 637 C C . ALA A 1 83 ? -8.104 4.996 -2.047 1.00 98.12 83 ALA A C 1
ATOM 639 O O . ALA A 1 83 ? -7.965 5.313 -3.224 1.00 98.12 83 ALA A O 1
ATOM 640 N N . GLY A 1 84 ? -7.133 5.143 -1.139 1.00 97.88 84 GLY A N 1
ATOM 641 C CA . GLY A 1 84 ? -5.829 5.727 -1.452 1.00 97.88 84 GLY A CA 1
ATOM 642 C C . GLY A 1 84 ? -5.043 4.928 -2.497 1.00 97.88 84 GLY A C 1
ATOM 643 O O . GLY A 1 84 ? -4.378 5.522 -3.342 1.00 97.88 84 GLY A O 1
ATOM 644 N N . LEU A 1 85 ? -5.144 3.592 -2.495 1.00 98.12 85 LEU A N 1
ATOM 645 C CA . LEU A 1 85 ? -4.540 2.755 -3.539 1.00 98.12 85 LEU A CA 1
ATOM 646 C C . LEU A 1 85 ? -5.166 3.032 -4.911 1.00 98.12 85 LEU A C 1
ATOM 648 O O . LEU A 1 85 ? -4.451 3.199 -5.896 1.00 98.12 85 LEU A O 1
ATOM 652 N N . LEU A 1 86 ? -6.498 3.057 -4.984 1.00 98.25 86 LEU A N 1
ATOM 653 C CA . LEU A 1 86 ? -7.216 3.294 -6.237 1.00 98.25 86 LEU A CA 1
ATOM 654 C C . LEU A 1 86 ? -6.982 4.716 -6.754 1.00 98.25 86 LEU A C 1
ATOM 656 O O . LEU A 1 86 ? -6.765 4.894 -7.948 1.00 98.25 86 LEU A O 1
ATOM 660 N N . GLU A 1 87 ? -6.958 5.705 -5.862 1.00 98.06 87 GLU A N 1
ATOM 661 C CA . GLU A 1 87 ? -6.621 7.091 -6.185 1.00 98.06 87 GLU A CA 1
ATOM 662 C C . GLU A 1 87 ? -5.194 7.209 -6.726 1.00 98.06 87 GLU A C 1
ATOM 664 O O . GLU A 1 87 ? -4.989 7.835 -7.761 1.00 98.06 87 GLU A O 1
ATOM 669 N N . PHE A 1 88 ? -4.218 6.552 -6.094 1.00 98.25 88 PHE A N 1
ATOM 670 C CA . PHE A 1 88 ? -2.845 6.496 -6.595 1.00 98.25 88 PHE A CA 1
ATOM 671 C C . PHE A 1 88 ? -2.778 5.937 -8.022 1.00 98.25 88 PHE A C 1
ATOM 673 O O . PHE A 1 88 ? -2.117 6.516 -8.889 1.00 98.25 88 PHE A O 1
ATOM 680 N N . LEU A 1 89 ? -3.450 4.808 -8.272 1.00 97.81 89 LEU A N 1
ATOM 681 C CA . LEU A 1 89 ? -3.454 4.170 -9.587 1.00 97.81 89 LEU A CA 1
ATOM 682 C C . LEU A 1 89 ? -4.112 5.071 -10.631 1.00 97.81 89 LEU A C 1
ATOM 684 O O . LEU A 1 89 ? -3.571 5.230 -11.723 1.00 97.81 89 LEU A O 1
ATOM 688 N N . GLU A 1 90 ? -5.236 5.695 -10.288 1.00 98.25 90 GLU A N 1
ATOM 689 C CA . GLU A 1 90 ? -5.936 6.616 -11.179 1.00 98.25 90 GLU A CA 1
ATOM 690 C C . GLU A 1 90 ? -5.093 7.855 -11.488 1.00 98.25 90 GLU A C 1
ATOM 692 O O . GLU A 1 90 ? -4.914 8.212 -12.652 1.00 98.25 90 GLU A O 1
ATOM 697 N N . LEU A 1 91 ? -4.495 8.468 -10.465 1.00 97.69 91 LEU A N 1
ATOM 698 C CA . LEU A 1 91 ? -3.633 9.635 -10.611 1.00 97.69 91 LEU A CA 1
ATOM 699 C C . LEU A 1 91 ? -2.437 9.329 -11.516 1.00 97.69 91 LEU A C 1
ATOM 701 O O . LEU A 1 91 ? -2.124 10.098 -12.426 1.00 97.69 91 LEU A O 1
ATOM 705 N N . ARG A 1 92 ? -1.806 8.169 -11.318 1.00 97.31 92 ARG A N 1
ATOM 706 C CA . ARG A 1 92 ? -0.710 7.695 -12.165 1.00 97.31 92 ARG A CA 1
ATOM 707 C C . ARG A 1 92 ? -1.163 7.424 -13.601 1.00 97.31 92 ARG A C 1
ATOM 709 O O . ARG A 1 92 ? -0.411 7.730 -14.524 1.00 97.31 92 ARG A O 1
ATOM 716 N N . ASN A 1 93 ? -2.356 6.865 -13.803 1.00 97.25 93 ASN A N 1
ATOM 717 C CA . ASN A 1 93 ? -2.901 6.592 -15.136 1.00 97.25 93 ASN A CA 1
ATOM 718 C C . ASN A 1 93 ? -3.224 7.881 -15.902 1.00 97.25 93 ASN A C 1
ATOM 720 O O . ASN A 1 93 ? -2.963 7.961 -17.101 1.00 97.25 93 ASN A O 1
ATOM 724 N N . GLN A 1 94 ? -3.773 8.887 -15.220 1.00 98.00 94 GLN A N 1
ATOM 725 C CA . GLN A 1 94 ? -4.176 10.152 -15.833 1.00 98.00 94 GLN A CA 1
ATOM 726 C C . GLN A 1 94 ? -3.001 11.111 -16.058 1.00 98.00 94 GLN A C 1
ATOM 728 O O . GLN A 1 94 ? -2.936 11.776 -17.090 1.00 98.00 94 GLN A O 1
ATOM 733 N N . GLN A 1 95 ? -2.096 11.217 -15.082 1.00 96.56 95 GLN A N 1
ATOM 734 C CA . GLN A 1 95 ? -1.083 12.281 -15.021 1.00 96.56 95 GLN A CA 1
ATOM 735 C C . GLN A 1 95 ? 0.353 11.763 -15.170 1.00 96.56 95 GLN A C 1
ATOM 737 O O . GLN A 1 95 ? 1.299 12.547 -15.244 1.00 96.56 95 GLN A O 1
ATOM 742 N N . GLY A 1 96 ? 0.519 10.444 -15.261 1.00 95.12 96 GLY A N 1
ATOM 743 C CA . GLY A 1 96 ? 1.807 9.789 -15.427 1.00 95.12 96 GLY A CA 1
ATOM 744 C C . GLY A 1 96 ? 2.573 9.583 -14.113 1.00 95.12 96 GLY A C 1
ATOM 745 O O . GLY A 1 96 ? 2.237 10.145 -13.068 1.00 95.12 96 GLY A O 1
ATOM 746 N N . PRO A 1 97 ? 3.636 8.761 -14.147 1.00 94.00 97 PRO A N 1
ATOM 747 C CA . PRO A 1 97 ? 4.430 8.433 -12.964 1.00 94.00 97 PRO A CA 1
ATOM 748 C C . PRO A 1 97 ? 5.168 9.645 -12.378 1.00 94.00 97 PRO A C 1
ATOM 750 O O . PRO A 1 97 ? 5.294 9.746 -11.160 1.00 94.00 97 PRO A O 1
ATOM 753 N N . GLN A 1 98 ? 5.594 10.597 -13.216 1.00 95.69 98 GLN A N 1
ATOM 754 C CA . GLN A 1 98 ? 6.359 11.769 -12.773 1.00 95.69 98 GLN A CA 1
ATOM 755 C C . GLN A 1 98 ? 5.547 12.670 -11.840 1.00 95.69 98 GLN A C 1
ATOM 757 O O . GLN A 1 98 ? 6.105 13.284 -10.932 1.00 95.69 98 GLN A O 1
ATOM 762 N N . HIS A 1 99 ? 4.230 12.746 -12.051 1.00 95.25 99 HIS A N 1
ATOM 763 C CA . HIS A 1 99 ? 3.359 13.550 -11.205 1.00 95.25 99 HIS A CA 1
ATOM 764 C C . HIS A 1 99 ? 3.306 12.995 -9.779 1.00 95.25 99 HIS A C 1
ATOM 766 O O . HIS A 1 99 ? 3.479 13.728 -8.807 1.00 95.25 99 HIS A O 1
ATOM 772 N N . VAL A 1 100 ? 3.136 11.679 -9.645 1.00 94.50 100 VAL A N 1
ATOM 773 C CA . VAL A 1 100 ? 3.071 11.038 -8.329 1.00 94.50 100 VAL A CA 1
ATOM 774 C C . VAL A 1 100 ? 4.423 11.082 -7.618 1.00 94.50 100 VAL A C 1
ATOM 776 O O . VAL A 1 100 ? 4.486 11.333 -6.416 1.00 94.50 100 VAL A O 1
ATOM 779 N N . GLU A 1 101 ? 5.520 10.913 -8.358 1.00 94.50 101 GLU A N 1
ATOM 780 C CA . GLU A 1 101 ? 6.872 11.085 -7.820 1.00 94.50 101 GLU A CA 1
ATOM 781 C C . GLU A 1 101 ? 7.105 12.497 -7.277 1.00 94.50 101 GLU A C 1
ATOM 783 O O . GLU A 1 101 ? 7.731 12.641 -6.227 1.00 94.50 101 GLU A O 1
ATOM 788 N N . ALA A 1 102 ? 6.577 13.532 -7.938 1.00 95.69 102 ALA A N 1
ATOM 789 C CA . ALA A 1 102 ? 6.668 14.905 -7.452 1.00 95.69 102 ALA A CA 1
ATOM 790 C C . ALA A 1 102 ? 5.943 15.086 -6.108 1.00 95.69 102 ALA A C 1
ATOM 792 O O . ALA A 1 102 ? 6.536 15.642 -5.185 1.00 95.69 102 ALA A O 1
ATOM 793 N N . ILE A 1 103 ? 4.726 14.544 -5.965 1.00 95.50 103 ILE A N 1
ATOM 794 C CA . ILE A 1 103 ? 3.959 14.577 -4.705 1.00 95.50 103 ILE A CA 1
ATOM 795 C C . ILE A 1 103 ? 4.742 13.903 -3.573 1.00 95.50 103 ILE A C 1
ATOM 797 O O . ILE A 1 103 ? 4.906 14.467 -2.491 1.00 95.50 103 ILE A O 1
ATOM 801 N N . LEU A 1 104 ? 5.246 12.691 -3.816 1.00 95.44 104 LEU A N 1
ATOM 802 C CA . LEU A 1 104 ? 5.989 11.932 -2.807 1.00 95.44 104 LEU A CA 1
ATOM 803 C C . LEU A 1 104 ? 7.308 12.617 -2.436 1.00 95.44 104 LEU A C 1
ATOM 805 O O . LEU A 1 104 ? 7.697 12.640 -1.267 1.00 95.44 104 LEU A O 1
ATOM 809 N N . ARG A 1 105 ? 7.988 13.205 -3.423 1.00 95.00 105 ARG A N 1
ATOM 810 C CA . ARG A 1 105 ? 9.221 13.965 -3.223 1.00 95.00 105 ARG A CA 1
ATOM 811 C C . ARG A 1 105 ? 8.974 15.210 -2.376 1.00 95.00 105 ARG A C 1
ATOM 813 O O . ARG A 1 105 ? 9.747 15.469 -1.458 1.00 95.00 105 ARG A O 1
ATOM 820 N N . GLU A 1 106 ? 7.919 15.964 -2.665 1.00 95.06 106 GLU A N 1
ATOM 821 C CA . GLU A 1 106 ? 7.522 17.133 -1.878 1.00 95.06 106 GLU A CA 1
ATOM 822 C C . GLU A 1 106 ? 7.225 16.745 -0.424 1.00 95.06 106 GLU A C 1
ATOM 824 O O . GLU A 1 106 ? 7.778 17.345 0.499 1.00 95.06 106 GLU A O 1
ATOM 829 N N . ALA A 1 107 ? 6.445 15.681 -0.213 1.00 92.44 107 ALA A N 1
ATOM 830 C CA . ALA A 1 107 ? 6.149 15.168 1.121 1.00 92.44 107 ALA A CA 1
ATOM 831 C C . ALA A 1 107 ? 7.423 14.795 1.902 1.00 92.44 107 ALA A C 1
ATOM 833 O O . ALA A 1 107 ? 7.566 15.177 3.063 1.00 92.44 107 ALA A O 1
ATOM 834 N N . TYR A 1 108 ? 8.383 14.125 1.256 1.00 91.62 108 TYR A N 1
ATOM 835 C CA . TYR A 1 108 ? 9.664 13.776 1.875 1.00 91.62 108 TYR A CA 1
ATOM 836 C C . TYR A 1 108 ? 10.457 15.009 2.338 1.00 91.62 108 TYR A C 1
ATOM 838 O O . TYR A 1 108 ? 10.989 15.026 3.450 1.00 91.62 108 TYR A O 1
ATOM 846 N N . TYR A 1 109 ? 10.538 16.057 1.513 1.00 92.12 109 TYR A N 1
ATOM 847 C CA . TYR A 1 109 ? 11.255 17.278 1.895 1.00 92.12 109 TYR A CA 1
ATOM 848 C C . TYR A 1 109 ? 10.540 18.066 2.989 1.00 92.12 109 TYR A C 1
ATOM 850 O O . TYR A 1 109 ? 11.216 18.604 3.864 1.00 92.12 109 TYR A O 1
ATOM 858 N N . ASN A 1 110 ? 9.207 18.088 2.990 1.00 88.50 110 ASN A N 1
ATOM 859 C CA . ASN A 1 110 ? 8.430 18.730 4.048 1.00 88.50 110 ASN A CA 1
ATOM 860 C C . ASN A 1 110 ? 8.636 18.030 5.404 1.00 88.50 110 ASN A C 1
ATOM 862 O O . ASN A 1 110 ? 8.802 18.699 6.423 1.00 88.50 110 ASN A O 1
ATOM 866 N N . GLU A 1 111 ? 8.712 16.694 5.425 1.00 80.19 111 GLU A N 1
ATOM 867 C CA . GLU A 1 111 ? 9.026 15.939 6.648 1.00 80.19 111 GLU A CA 1
ATOM 868 C C . GLU A 1 111 ? 10.473 16.151 7.117 1.00 80.19 111 GLU A C 1
ATOM 870 O O . GLU A 1 111 ? 10.736 16.207 8.320 1.00 80.19 111 GLU A O 1
ATOM 875 N N . LYS A 1 112 ? 11.426 16.304 6.191 1.00 74.69 112 LYS A N 1
ATOM 876 C CA . LYS A 1 112 ? 12.832 16.551 6.534 1.00 74.69 112 LYS A CA 1
ATOM 877 C C . LYS A 1 112 ? 13.065 17.975 7.053 1.00 74.69 112 LYS A C 1
ATOM 879 O O . LYS A 1 112 ? 13.729 18.144 8.069 1.00 74.69 112 LYS A O 1
ATOM 884 N N . GLY A 1 113 ? 12.465 18.979 6.412 1.00 60.03 113 GLY A N 1
ATOM 885 C CA . GLY A 1 113 ? 12.569 20.384 6.820 1.00 60.03 113 GLY A CA 1
ATOM 886 C C . GLY A 1 113 ? 11.962 20.674 8.196 1.00 60.03 113 GLY A C 1
ATOM 887 O O . GLY A 1 113 ? 12.428 21.573 8.881 1.00 60.03 113 GLY A O 1
ATOM 888 N N . SER A 1 114 ? 10.984 19.878 8.641 1.00 57.78 114 SER A N 1
ATOM 889 C CA . SER A 1 114 ? 10.399 19.993 9.985 1.00 57.78 114 SER A CA 1
ATOM 890 C C . SER A 1 114 ? 11.298 19.463 11.115 1.00 57.78 114 SER A C 1
ATOM 892 O O . SER A 1 114 ? 10.998 19.726 12.277 1.00 57.78 114 SER A O 1
ATOM 894 N N . ASN A 1 115 ? 12.350 18.694 10.808 1.00 54.06 115 ASN A N 1
ATOM 895 C CA . ASN A 1 115 ? 13.203 18.034 11.806 1.00 54.06 115 ASN A CA 1
ATOM 896 C C . ASN A 1 115 ? 14.589 18.689 11.976 1.00 54.06 115 ASN A C 1
ATOM 898 O O . ASN A 1 115 ? 15.292 18.351 12.924 1.00 54.06 115 ASN A O 1
ATOM 902 N N . ASP A 1 116 ? 14.978 19.615 11.094 1.00 53.31 116 ASP A N 1
ATOM 903 C CA . ASP A 1 116 ? 16.324 20.215 11.071 1.00 53.31 116 ASP A CA 1
ATOM 904 C C . ASP A 1 116 ? 16.436 21.556 11.845 1.00 53.31 116 ASP A C 1
ATOM 906 O O . ASP A 1 116 ? 17.510 22.160 11.865 1.00 53.31 116 ASP A O 1
ATOM 910 N N . ASP A 1 117 ? 15.367 22.017 12.512 1.00 51.66 117 ASP A N 1
ATOM 911 C CA . ASP A 1 117 ? 15.336 23.306 13.236 1.00 51.66 117 ASP A CA 1
ATOM 912 C C . ASP A 1 117 ? 15.810 23.247 14.704 1.00 51.66 117 ASP A C 1
ATOM 914 O O . ASP A 1 117 ? 15.816 24.269 15.393 1.00 51.66 117 ASP A O 1
ATOM 918 N N . ASP A 1 118 ? 16.279 22.094 15.193 1.00 50.03 118 ASP A N 1
ATOM 919 C CA . ASP A 1 118 ? 16.885 21.990 16.524 1.00 50.03 118 ASP A CA 1
ATOM 920 C C . ASP A 1 118 ? 18.393 21.696 16.417 1.00 50.03 118 ASP A C 1
ATOM 922 O O . ASP A 1 118 ? 18.810 20.655 15.915 1.00 50.03 118 ASP A O 1
ATOM 926 N N . HIS A 1 119 ? 19.205 22.640 16.913 1.00 46.16 119 HIS A N 1
ATOM 927 C CA . HIS A 1 119 ? 20.676 22.614 17.060 1.00 46.16 119 HIS A CA 1
ATOM 928 C C . HIS A 1 119 ? 21.550 23.234 15.954 1.00 46.16 119 HIS A C 1
ATOM 930 O O . HIS A 1 119 ? 22.482 22.604 15.448 1.00 46.16 119 HIS A O 1
ATOM 936 N N . ARG A 1 120 ? 21.419 24.546 15.709 1.00 47.53 120 ARG A N 1
ATOM 937 C CA . ARG A 1 120 ? 22.575 25.350 15.251 1.00 47.53 120 ARG A CA 1
ATOM 938 C C . ARG A 1 120 ? 22.774 26.628 16.059 1.00 47.53 120 ARG A C 1
ATOM 940 O O . ARG A 1 120 ? 22.652 27.738 15.553 1.00 47.53 120 ARG A O 1
ATOM 947 N N . HIS A 1 121 ? 23.201 26.454 17.309 1.00 41.75 121 HIS A N 1
ATOM 948 C CA . HIS A 1 121 ? 24.098 27.418 17.940 1.00 41.75 121 HIS A CA 1
ATOM 949 C C . HIS A 1 121 ? 25.552 26.937 17.802 1.00 41.75 121 HIS A C 1
ATOM 951 O O . HIS A 1 121 ? 25.891 25.830 18.201 1.00 41.75 121 HIS A O 1
ATOM 957 N N . HIS A 1 122 ? 26.381 27.842 17.276 1.00 40.53 122 HIS A N 1
ATOM 958 C CA . HIS A 1 122 ? 27.848 27.859 17.242 1.00 40.53 122 HIS A CA 1
ATOM 959 C C . HIS A 1 122 ? 28.608 27.025 16.189 1.00 40.53 122 HIS A C 1
ATOM 961 O O . HIS A 1 122 ? 28.696 25.809 16.239 1.00 40.53 122 HIS A O 1
ATOM 967 N N . HIS A 1 123 ? 29.265 27.794 15.306 1.00 42.47 123 HIS A N 1
ATOM 968 C CA . HIS A 1 123 ? 30.549 27.556 14.633 1.00 42.47 123 HIS A CA 1
ATOM 969 C C . HIS A 1 123 ? 30.782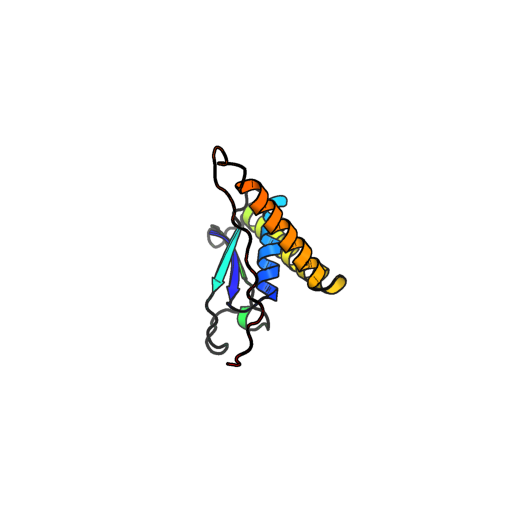 26.229 13.894 1.00 42.47 123 HIS A C 1
ATOM 971 O O . HIS A 1 123 ? 31.155 25.220 14.477 1.00 42.47 123 HIS A O 1
ATOM 977 N N . GLY A 1 124 ? 30.777 26.308 12.561 1.00 32.47 124 GLY A N 1
ATOM 978 C CA . GLY A 1 124 ? 31.379 25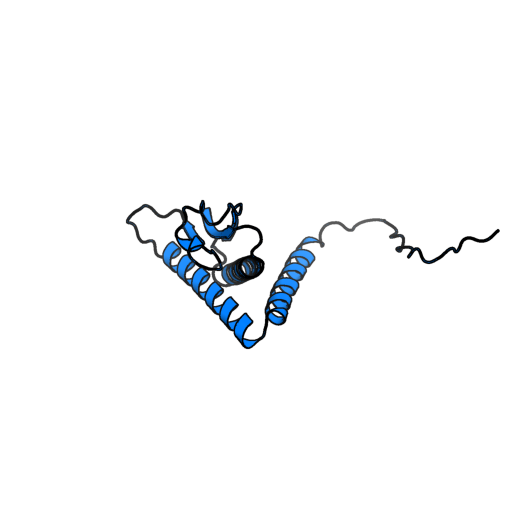.291 11.702 1.00 32.47 124 GLY A CA 1
ATOM 979 C C . GLY A 1 124 ? 31.420 25.751 10.251 1.00 32.47 124 GLY A C 1
ATOM 980 O O . GLY A 1 124 ? 30.404 25.769 9.570 1.00 32.47 124 GLY A O 1
ATOM 981 N N . HIS A 1 125 ? 32.598 26.176 9.809 1.00 35.56 125 HIS A N 1
ATOM 982 C CA . HIS A 1 125 ? 32.938 26.502 8.428 1.00 35.56 125 HIS A CA 1
ATOM 983 C C . HIS A 1 125 ? 32.635 25.302 7.511 1.00 35.56 125 HIS A C 1
ATOM 985 O O . HIS A 1 125 ? 33.091 24.196 7.789 1.00 35.56 125 HIS A O 1
ATOM 991 N N . VAL A 1 126 ? 31.869 25.508 6.438 1.00 38.94 126 VAL A N 1
ATOM 992 C CA . VAL A 1 126 ? 31.623 24.485 5.410 1.00 38.94 126 VAL A CA 1
ATOM 993 C C . VAL A 1 126 ? 32.694 24.657 4.329 1.00 38.94 126 VAL A C 1
ATOM 995 O O . VAL A 1 126 ? 32.703 25.714 3.696 1.00 38.94 126 VAL A O 1
ATOM 998 N N . PRO A 1 127 ? 33.603 23.695 4.082 1.00 38.59 127 PRO A N 1
ATOM 999 C CA . PRO A 1 127 ? 34.430 23.750 2.892 1.00 38.59 127 PRO A CA 1
ATOM 1000 C C . PRO A 1 127 ? 33.609 23.276 1.691 1.00 38.59 127 PRO A C 1
ATOM 1002 O O . PRO A 1 127 ? 33.007 22.201 1.703 1.00 38.59 127 PRO A O 1
ATOM 1005 N N . CYS A 1 128 ? 33.575 24.119 0.663 1.00 34.97 128 CYS A N 1
ATOM 1006 C CA . CYS A 1 128 ? 32.997 23.829 -0.639 1.00 34.97 128 CYS A CA 1
ATOM 1007 C C . CYS A 1 128 ? 33.663 22.602 -1.280 1.00 34.97 128 CYS A C 1
ATOM 1009 O O . CYS A 1 128 ? 34.881 22.440 -1.226 1.00 34.97 128 CYS A O 1
ATOM 1011 N N . PHE A 1 129 ? 32.844 21.776 -1.930 1.00 31.09 129 PHE A N 1
ATOM 1012 C CA . PHE A 1 129 ? 33.263 20.689 -2.809 1.00 31.09 129 PHE A CA 1
ATOM 1013 C C . PHE A 1 129 ? 34.267 21.192 -3.863 1.00 31.09 129 PHE A C 1
ATOM 1015 O O . PHE A 1 129 ? 33.957 22.102 -4.630 1.00 31.09 129 PHE A O 1
ATOM 1022 N N . HIS A 1 130 ? 35.455 20.585 -3.920 1.00 31.30 130 HIS A N 1
ATOM 1023 C CA . HIS A 1 130 ? 36.314 20.635 -5.102 1.00 31.30 130 HIS A CA 1
ATOM 1024 C C . HIS A 1 130 ? 35.845 19.566 -6.089 1.00 31.30 130 HIS A C 1
ATOM 1026 O O . HIS A 1 130 ? 35.892 18.371 -5.800 1.00 31.30 130 HIS A O 1
ATOM 1032 N N . THR A 1 131 ? 35.383 20.012 -7.252 1.00 35.84 131 THR A N 1
ATOM 1033 C CA . THR A 1 131 ? 35.268 19.193 -8.456 1.00 35.84 131 THR A CA 1
ATOM 1034 C C . THR A 1 131 ? 36.677 18.875 -8.946 1.00 35.84 131 THR A C 1
ATOM 1036 O O . THR A 1 131 ? 37.444 19.784 -9.257 1.00 35.84 131 THR A O 1
ATOM 1039 N N . ALA A 1 132 ? 37.030 17.592 -8.964 1.00 36.22 132 ALA A N 1
ATOM 1040 C CA . ALA A 1 132 ? 38.233 17.113 -9.624 1.00 36.22 132 ALA A CA 1
ATOM 1041 C C . ALA A 1 132 ? 37.949 17.023 -11.129 1.00 36.22 132 ALA A C 1
ATOM 1043 O O . ALA A 1 132 ? 37.246 16.114 -11.566 1.00 36.22 132 ALA A O 1
ATOM 1044 N N . GLU A 1 133 ? 38.481 17.972 -11.893 1.00 38.53 133 GLU A N 1
ATOM 1045 C CA . GLU A 1 133 ? 38.637 17.863 -13.341 1.00 38.53 133 GLU A CA 1
ATOM 1046 C C . GLU A 1 133 ? 40.128 17.952 -13.682 1.00 38.53 133 GLU A C 1
ATOM 1048 O O . GLU A 1 133 ? 40.848 18.783 -13.130 1.00 38.53 133 GLU A O 1
ATOM 1053 N N . ASP A 1 134 ? 40.532 17.033 -14.560 1.00 41.19 134 ASP A N 1
ATOM 1054 C CA . ASP A 1 134 ? 41.705 17.008 -15.434 1.00 41.19 134 ASP A CA 1
ATOM 1055 C C . ASP A 1 134 ? 43.097 17.314 -14.867 1.00 41.19 134 ASP A C 1
ATOM 1057 O O . ASP A 1 134 ? 43.466 18.450 -14.595 1.00 41.19 134 ASP A O 1
ATOM 1061 N N . ASN A 1 135 ? 43.950 16.285 -14.882 1.00 39.59 135 ASN A N 1
ATOM 1062 C CA . ASN A 1 135 ? 45.343 16.461 -15.278 1.00 39.59 135 ASN A CA 1
ATOM 1063 C C . ASN A 1 135 ? 45.776 15.285 -16.157 1.00 39.59 135 ASN A C 1
ATOM 1065 O O . ASN A 1 135 ? 45.980 14.165 -15.694 1.00 39.59 135 ASN A O 1
ATOM 1069 N N . THR A 1 136 ? 45.879 15.596 -17.443 1.00 44.91 136 THR A N 1
ATOM 1070 C CA . THR A 1 136 ? 46.599 14.868 -18.482 1.00 44.91 136 THR A CA 1
ATOM 1071 C C . THR A 1 136 ? 48.039 14.569 -18.067 1.00 44.91 136 THR A C 1
ATOM 1073 O O . THR A 1 136 ? 48.753 15.451 -17.587 1.00 44.91 136 THR A O 1
ATOM 1076 N N . GLU A 1 137 ? 48.446 13.323 -18.296 1.00 44.25 137 GLU A N 1
ATOM 1077 C CA . GLU A 1 137 ? 49.836 12.878 -18.364 1.00 44.25 137 GLU A CA 1
ATOM 1078 C C . GLU A 1 137 ? 50.554 13.605 -19.511 1.00 44.25 137 GLU A C 1
ATOM 1080 O O . GLU A 1 137 ? 50.032 13.627 -20.621 1.00 44.25 137 GLU A O 1
ATOM 1085 N N . ASP A 1 138 ? 51.716 14.204 -19.234 1.00 39.34 138 ASP A N 1
ATOM 1086 C CA . ASP A 1 138 ? 52.864 14.298 -20.152 1.00 39.34 138 ASP A CA 1
ATOM 1087 C C . ASP A 1 138 ? 54.027 15.035 -19.457 1.00 39.34 138 ASP A C 1
ATOM 1089 O O . ASP A 1 138 ? 53.888 16.195 -19.057 1.00 39.34 138 ASP A O 1
ATOM 1093 N N . GLY A 1 139 ? 55.183 14.365 -19.333 1.00 38.09 139 GLY A N 1
ATOM 1094 C CA . GLY A 1 139 ? 56.459 14.960 -18.900 1.00 38.09 139 GLY A CA 1
ATOM 1095 C C . GLY A 1 139 ? 57.291 14.105 -17.957 1.00 38.09 139 GLY A C 1
ATOM 1096 O O . GLY A 1 139 ? 57.277 14.415 -16.747 1.00 38.09 139 GLY A O 1
#

Secondary structure (DSSP, 8-state):
-EEEEEEETT-HHHHHHHHHHHHHHHHH-TT--EEEEEEP---GGG--SGGGGSSS--EEEEE---TTPPPHHHHHHHHHHHHHHHHHHHHHHHH-HHHHHHHHHHHHHHHHHTTSSS---S----PPPPP--------

Sequence (139 aa):
MGTTLIFPEGDPLIAQAAAYIQLQMRQQCPQARVHILVEPLPPRAFRPNLSSCAAHDFTIEVGPVPQGVVRHDAVQYTQHALAGLLEFLELRNQQGPQHVEAILREAYYNEKGSNDDDHRHHHGHVPCFHTAEDNTEDG

Foldseek 3Di:
DFKEKEFEPPDPLSVLLLLQLVVQCCVVPVPTDYYYHYHYDDPLVPDPDPQSVDPTRIDIDGDDDPPPDDDPVSVVSVVSSVVSSVVSVVCCVVPNPVVSVVVSVVVVVVVVVVPPPPDPDDDDDDDDDDDDDDDDDDD

pLDDT: mean 83.78, std 21.14, range [31.09, 98.31]

Radius of gyration: 21.56 Å; chains: 1; bounding box: 73×49×38 Å